Protein AF-A0A3B8W2D4-F1 (afdb_monomer_lite)

Structure (mmCIF, N/CA/C/O backbone):
data_AF-A0A3B8W2D4-F1
#
_entry.id   AF-A0A3B8W2D4-F1
#
loop_
_atom_site.group_PDB
_atom_site.id
_atom_site.type_symbol
_atom_site.label_atom_id
_atom_site.label_alt_id
_atom_site.label_comp_id
_atom_site.label_asym_id
_atom_site.label_entity_id
_atom_site.label_seq_id
_atom_site.pdbx_PDB_ins_code
_atom_site.Cartn_x
_atom_site.Cartn_y
_atom_site.Cartn_z
_atom_site.occupancy
_atom_site.B_iso_or_equiv
_atom_site.auth_seq_id
_atom_site.auth_comp_id
_atom_site.auth_asym_id
_atom_site.auth_atom_id
_atom_site.pdbx_PDB_model_num
ATOM 1 N N . MET A 1 1 ? 14.943 -8.484 -33.345 1.00 40.84 1 MET A N 1
ATOM 2 C CA . MET A 1 1 ? 15.150 -9.109 -32.023 1.00 40.84 1 MET A CA 1
ATOM 3 C C . MET A 1 1 ? 13.929 -8.776 -31.193 1.00 40.84 1 MET A C 1
ATOM 5 O O . MET A 1 1 ? 13.685 -7.598 -30.971 1.00 40.84 1 MET A O 1
ATOM 9 N N . ALA A 1 2 ? 13.102 -9.766 -30.858 1.00 41.78 2 ALA A N 1
ATOM 10 C CA . ALA A 1 2 ? 11.971 -9.540 -29.967 1.00 41.78 2 ALA A CA 1
ATOM 11 C C . ALA A 1 2 ? 12.540 -9.199 -28.586 1.00 41.78 2 ALA A C 1
ATOM 13 O O . ALA A 1 2 ? 13.251 -10.006 -27.992 1.00 41.78 2 ALA A O 1
ATOM 14 N N . SER A 1 3 ? 12.305 -7.969 -28.135 1.00 45.25 3 SER A N 1
ATOM 15 C CA . SER A 1 3 ? 12.531 -7.572 -26.749 1.00 45.25 3 SER A CA 1
ATOM 16 C C . SER A 1 3 ? 11.783 -8.565 -25.868 1.00 45.25 3 SER A C 1
ATOM 18 O O . SER A 1 3 ? 10.585 -8.760 -26.072 1.00 45.25 3 SER A O 1
ATOM 20 N N . ASN A 1 4 ? 12.478 -9.218 -24.938 1.00 45.41 4 ASN A N 1
ATOM 21 C CA . ASN A 1 4 ? 11.847 -10.044 -23.918 1.00 45.41 4 ASN A CA 1
ATOM 22 C C . ASN A 1 4 ? 10.868 -9.155 -23.139 1.00 45.41 4 ASN A C 1
ATOM 24 O O . ASN A 1 4 ? 11.270 -8.428 -22.233 1.00 45.41 4 ASN A O 1
ATOM 28 N N . ASN A 1 5 ? 9.592 -9.184 -23.533 1.00 48.47 5 ASN A N 1
ATOM 29 C CA . ASN A 1 5 ? 8.474 -8.677 -22.753 1.00 48.47 5 ASN A CA 1
ATOM 30 C C . ASN A 1 5 ? 8.486 -9.457 -21.438 1.00 48.47 5 ASN A C 1
ATOM 32 O O . ASN A 1 5 ? 7.896 -10.533 -21.350 1.00 48.47 5 ASN A O 1
ATOM 36 N N . LEU A 1 6 ? 9.173 -8.943 -20.419 1.00 51.41 6 LEU A N 1
ATOM 37 C CA . LEU A 1 6 ? 8.944 -9.342 -19.037 1.00 51.41 6 LEU A CA 1
ATOM 38 C C . LEU A 1 6 ? 7.540 -8.852 -18.654 1.00 51.41 6 LEU A C 1
ATOM 40 O O . LEU A 1 6 ? 7.363 -7.786 -18.080 1.00 51.41 6 LEU A O 1
ATOM 44 N N . THR A 1 7 ? 6.554 -9.624 -19.116 1.00 52.47 7 THR A N 1
ATOM 45 C CA . THR A 1 7 ? 5.412 -10.148 -18.367 1.00 52.47 7 THR A CA 1
ATOM 46 C C . THR A 1 7 ? 4.759 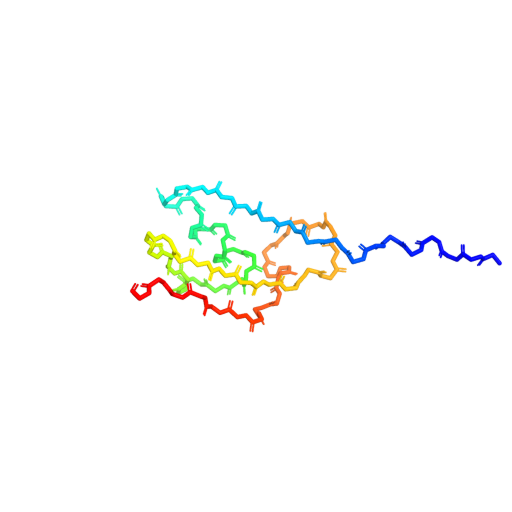-9.178 -17.388 1.00 52.47 7 THR A C 1
ATOM 48 O O . THR A 1 7 ? 5.272 -8.951 -16.293 1.00 52.47 7 THR A O 1
ATOM 51 N N . THR A 1 8 ? 3.556 -8.713 -17.730 1.00 66.19 8 THR A 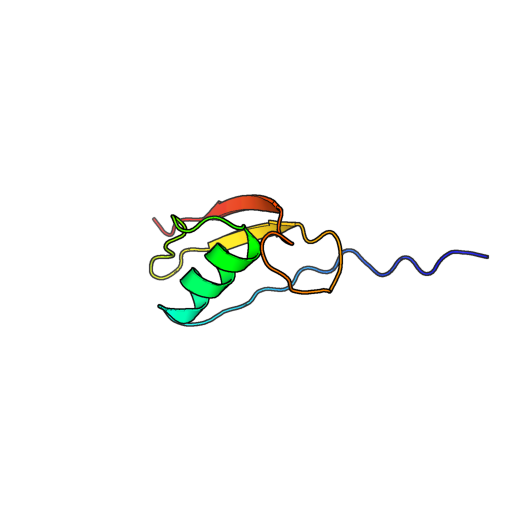N 1
ATOM 52 C CA . THR A 1 8 ? 2.545 -8.330 -16.738 1.00 66.19 8 THR A CA 1
ATOM 53 C C . THR A 1 8 ? 2.392 -9.488 -15.754 1.00 66.19 8 THR A C 1
ATOM 55 O O . THR A 1 8 ? 1.829 -10.528 -16.096 1.00 66.19 8 THR A O 1
ATOM 58 N N . ALA A 1 9 ? 2.956 -9.344 -14.564 1.00 77.75 9 ALA A N 1
ATOM 59 C CA . ALA A 1 9 ? 2.834 -10.308 -13.488 1.00 77.75 9 ALA A CA 1
ATOM 60 C C . ALA A 1 9 ? 2.268 -9.577 -12.276 1.00 77.75 9 ALA A C 1
ATOM 62 O O . ALA A 1 9 ? 2.721 -8.490 -11.920 1.00 77.75 9 ALA A O 1
ATOM 63 N N . SER A 1 10 ? 1.243 -10.175 -11.682 1.00 86.81 10 SER A N 1
ATOM 64 C CA . SER A 1 10 ? 0.581 -9.661 -10.490 1.00 86.81 10 SER A CA 1
ATOM 65 C C . SER A 1 10 ? 1.123 -10.398 -9.272 1.00 86.81 10 SER A C 1
ATOM 67 O O . SER A 1 10 ? 1.267 -11.621 -9.294 1.00 86.81 10 SER A O 1
ATOM 69 N N . VAL A 1 11 ? 1.419 -9.654 -8.210 1.00 89.12 11 VAL A N 1
ATOM 70 C CA . VAL A 1 11 ? 1.879 -10.193 -6.926 1.00 89.12 11 VAL A CA 1
ATOM 71 C C . VAL A 1 11 ? 0.904 -9.751 -5.851 1.00 89.12 11 VAL A C 1
ATOM 73 O O . VAL A 1 11 ? 0.548 -8.578 -5.790 1.00 89.12 11 VAL A O 1
ATOM 76 N N . ALA A 1 12 ? 0.500 -10.684 -4.993 1.00 93.12 12 ALA A N 1
ATOM 77 C CA . ALA A 1 12 ? -0.234 -10.381 -3.775 1.00 93.12 12 ALA A CA 1
ATOM 78 C C . ALA A 1 12 ? 0.717 -10.488 -2.578 1.00 93.12 12 ALA A C 1
ATOM 80 O O . ALA A 1 12 ? 1.399 -11.501 -2.410 1.00 93.12 12 ALA A O 1
ATOM 81 N N . ILE A 1 13 ? 0.754 -9.446 -1.749 1.00 93.44 13 ILE A N 1
ATOM 82 C CA . ILE A 1 13 ? 1.489 -9.436 -0.484 1.00 93.44 13 ILE A CA 1
ATOM 83 C C . ILE A 1 13 ? 0.454 -9.497 0.634 1.00 93.44 13 ILE A C 1
ATOM 85 O O . ILE A 1 13 ? -0.358 -8.588 0.779 1.00 93.44 13 ILE A O 1
ATOM 89 N N . VAL A 1 14 ? 0.483 -10.574 1.416 1.00 95.44 14 VAL A N 1
ATOM 90 C CA . VAL A 1 14 ? -0.403 -10.772 2.569 1.00 95.44 14 VAL A CA 1
ATOM 91 C C . VAL A 1 14 ? 0.429 -10.647 3.837 1.00 95.44 14 VAL A C 1
ATOM 93 O O . VAL A 1 14 ? 1.497 -11.248 3.947 1.00 95.44 14 VAL A O 1
ATOM 96 N N . GLY A 1 15 ? -0.046 -9.856 4.793 1.00 95.69 15 GLY A N 1
ATOM 97 C CA . GLY A 1 15 ? 0.678 -9.591 6.029 1.00 95.69 15 GLY A CA 1
ATOM 98 C C . GLY A 1 15 ? -0.221 -9.036 7.125 1.00 95.69 15 GLY A C 1
ATOM 99 O O . GLY A 1 15 ? -1.446 -9.094 7.034 1.00 95.69 15 GLY A O 1
ATOM 100 N N . HIS A 1 16 ? 0.406 -8.492 8.164 1.00 97.38 16 HIS A N 1
ATOM 101 C CA . HIS A 1 16 ? -0.272 -7.943 9.335 1.00 97.38 16 HIS A CA 1
ATOM 102 C C . HIS A 1 16 ? -0.040 -6.436 9.456 1.00 97.38 16 HIS A C 1
ATOM 104 O O . HIS A 1 16 ? 0.989 -5.909 9.021 1.00 97.38 16 HIS A O 1
ATOM 110 N N . ASN A 1 17 ? -0.975 -5.748 10.109 1.00 96.69 17 ASN A N 1
ATOM 111 C CA . ASN A 1 17 ? -0.727 -4.399 10.607 1.00 96.69 17 ASN A CA 1
ATOM 112 C C . ASN A 1 17 ? 0.253 -4.422 11.790 1.00 96.69 17 ASN A C 1
ATOM 114 O O . ASN A 1 17 ? 0.250 -5.386 12.558 1.00 96.69 17 ASN A O 1
ATOM 118 N N . PRO A 1 18 ? 1.082 -3.374 11.955 1.00 96.50 18 PRO A N 1
ATOM 119 C CA . PRO A 1 18 ? 1.099 -2.128 11.170 1.00 96.50 18 PRO A CA 1
ATOM 120 C C . PRO A 1 18 ? 1.881 -2.221 9.846 1.00 96.50 18 PRO A C 1
ATOM 122 O O . PRO A 1 18 ? 1.814 -1.310 9.026 1.00 96.50 18 PRO A O 1
ATOM 125 N N . THR A 1 19 ? 2.620 -3.311 9.615 1.00 97.75 19 THR A N 1
ATOM 126 C CA . THR A 1 19 ? 3.576 -3.430 8.504 1.00 97.75 19 THR A CA 1
ATOM 127 C C . THR A 1 19 ? 2.924 -3.331 7.129 1.00 97.75 19 THR A C 1
ATOM 129 O O . THR A 1 19 ? 3.451 -2.624 6.277 1.00 97.75 19 THR A O 1
ATOM 132 N N . ILE A 1 20 ? 1.794 -4.004 6.894 1.00 97.12 20 ILE A N 1
ATOM 133 C CA . ILE A 1 20 ? 1.169 -4.000 5.564 1.00 97.12 20 ILE A CA 1
ATOM 134 C C . ILE A 1 20 ? 0.631 -2.613 5.183 1.00 97.12 20 ILE A C 1
ATOM 136 O O . ILE A 1 20 ? 0.850 -2.170 4.057 1.00 97.12 20 ILE A O 1
ATOM 140 N N . SER A 1 21 ? 0.036 -1.889 6.139 1.00 97.50 21 SER A N 1
ATOM 141 C CA . SER A 1 21 ? -0.377 -0.492 5.948 1.00 97.50 21 SER A CA 1
ATOM 142 C C . SER A 1 21 ? 0.825 0.412 5.673 1.00 97.50 21 SER A C 1
ATOM 144 O O . SER A 1 21 ? 0.810 1.170 4.711 1.00 97.50 21 SER A O 1
ATOM 146 N N . ALA A 1 22 ? 1.914 0.268 6.439 1.00 97.50 22 ALA A N 1
ATOM 147 C CA . ALA A 1 22 ? 3.129 1.056 6.232 1.00 97.50 22 ALA A CA 1
ATOM 148 C C . ALA A 1 22 ? 3.787 0.798 4.863 1.00 97.50 22 ALA A C 1
ATOM 150 O O . ALA A 1 22 ? 4.254 1.734 4.220 1.00 97.50 22 ALA A O 1
ATOM 151 N N . VAL A 1 23 ? 3.811 -0.455 4.394 1.00 96.25 23 VAL A N 1
ATOM 152 C CA . VAL A 1 23 ? 4.328 -0.801 3.059 1.00 96.25 23 VAL A CA 1
ATOM 153 C C . VAL A 1 23 ? 3.456 -0.190 1.965 1.00 96.25 23 VAL A C 1
ATOM 155 O O . VAL A 1 23 ? 3.994 0.402 1.031 1.00 96.25 23 VAL A O 1
ATOM 158 N N . ALA A 1 24 ? 2.130 -0.295 2.079 1.00 96.31 24 ALA A N 1
ATOM 159 C CA . ALA A 1 24 ? 1.212 0.293 1.108 1.00 96.31 24 ALA A CA 1
ATOM 160 C C . ALA A 1 24 ? 1.333 1.827 1.070 1.00 96.31 24 ALA A C 1
ATOM 162 O O . ALA A 1 24 ? 1.485 2.393 -0.011 1.00 96.31 24 ALA A O 1
ATOM 163 N N . ALA A 1 25 ? 1.366 2.475 2.239 1.00 97.19 25 ALA A N 1
ATOM 164 C CA . ALA A 1 25 ? 1.579 3.914 2.383 1.00 97.19 25 ALA A CA 1
ATOM 165 C C . ALA A 1 25 ? 2.892 4.367 1.733 1.00 97.19 25 ALA A C 1
ATOM 167 O O . ALA A 1 25 ? 2.921 5.318 0.958 1.00 97.19 25 ALA A O 1
ATOM 168 N N . TRP A 1 26 ? 3.984 3.649 2.000 1.00 97.19 26 TRP A N 1
ATOM 169 C CA . TRP A 1 26 ? 5.299 3.965 1.451 1.00 97.19 26 TRP A CA 1
ATOM 170 C C . TRP A 1 26 ? 5.349 3.804 -0.071 1.00 97.19 26 TRP A C 1
ATOM 172 O O . TRP A 1 26 ? 5.881 4.668 -0.764 1.00 97.19 26 TRP A O 1
ATOM 182 N N . LEU A 1 27 ? 4.767 2.730 -0.615 1.00 95.56 27 LEU A N 1
ATOM 183 C CA . LEU A 1 27 ? 4.742 2.496 -2.062 1.00 95.56 27 LEU A CA 1
ATOM 184 C C . LEU A 1 27 ? 3.879 3.508 -2.813 1.00 95.56 27 LEU A C 1
ATOM 186 O O . LEU A 1 27 ? 4.208 3.823 -3.953 1.00 95.56 27 LEU A O 1
ATOM 190 N N . LEU A 1 28 ? 2.817 4.014 -2.189 1.00 95.56 28 LEU A N 1
ATOM 191 C CA . LEU A 1 28 ? 1.939 5.034 -2.765 1.00 95.56 28 LEU A CA 1
ATOM 192 C C . LEU A 1 28 ? 2.393 6.474 -2.483 1.00 95.56 28 LEU A C 1
ATOM 194 O O . LEU A 1 28 ? 1.828 7.392 -3.066 1.00 95.56 28 LEU A O 1
ATOM 198 N N . ASP A 1 29 ? 3.394 6.663 -1.615 1.00 95.62 29 ASP A N 1
ATOM 199 C CA . ASP A 1 29 ? 3.759 7.968 -1.041 1.00 95.62 29 ASP A CA 1
ATOM 200 C C . ASP A 1 29 ? 2.548 8.687 -0.406 1.00 95.62 29 ASP A C 1
ATOM 202 O O . ASP A 1 29 ? 2.374 9.898 -0.518 1.00 95.62 29 ASP A O 1
ATOM 206 N N . ASP A 1 30 ? 1.681 7.909 0.252 1.00 95.69 30 ASP A N 1
ATOM 207 C CA . ASP A 1 30 ? 0.446 8.380 0.877 1.00 95.69 30 ASP A CA 1
ATOM 208 C C . ASP A 1 30 ? 0.372 7.913 2.342 1.00 95.69 30 ASP A C 1
ATOM 210 O O . ASP A 1 30 ? 0.083 6.743 2.614 1.00 95.69 30 ASP A O 1
ATOM 214 N N . PRO A 1 31 ? 0.609 8.807 3.319 1.00 94.88 31 PRO A N 1
ATOM 215 C CA . PRO A 1 31 ? 0.587 8.455 4.735 1.00 94.88 31 PRO A CA 1
ATOM 216 C C . PRO A 1 31 ? -0.822 8.188 5.283 1.00 94.88 31 PRO A C 1
ATOM 218 O O . PRO A 1 31 ? -0.938 7.753 6.426 1.00 94.88 31 PRO A O 1
ATOM 221 N N . SER A 1 32 ? -1.885 8.462 4.517 1.00 93.94 32 SER A N 1
ATOM 222 C CA . SER A 1 32 ? -3.272 8.224 4.938 1.00 93.94 32 SER A CA 1
ATOM 223 C C . SER A 1 32 ? -3.730 6.774 4.754 1.00 93.94 32 SER A C 1
ATOM 225 O O . SER A 1 32 ? -4.818 6.410 5.199 1.00 93.94 32 SER A O 1
ATOM 227 N N . VAL A 1 33 ? -2.905 5.931 4.123 1.00 95.38 33 VAL A N 1
ATOM 228 C CA . VAL A 1 33 ? -3.243 4.531 3.860 1.00 95.38 33 VAL A CA 1
ATOM 229 C C . VAL A 1 33 ? -3.255 3.725 5.158 1.00 95.38 33 VAL A C 1
ATOM 231 O O . VAL A 1 33 ? -2.217 3.417 5.744 1.00 95.38 33 VAL A O 1
ATOM 234 N N . GLU A 1 34 ? -4.454 3.305 5.546 1.00 95.25 34 GLU A N 1
ATOM 235 C CA . GLU A 1 34 ? -4.704 2.366 6.634 1.00 95.25 34 GLU A CA 1
ATOM 236 C C . GLU A 1 34 ? -5.545 1.201 6.098 1.00 95.25 34 GLU A C 1
ATOM 238 O O . GLU A 1 34 ? -6.603 1.393 5.495 1.00 95.25 34 GLU A O 1
ATOM 243 N N . LEU A 1 35 ? -5.050 -0.026 6.256 1.00 95.12 35 LEU A N 1
ATOM 244 C CA . LEU A 1 35 ? -5.739 -1.245 5.835 1.00 95.12 35 LEU A CA 1
ATOM 245 C C . LEU A 1 35 ? -6.414 -1.888 7.042 1.00 95.12 35 LEU A C 1
ATOM 247 O O . LEU A 1 35 ? -5.724 -2.289 7.972 1.00 95.12 35 LEU A O 1
ATOM 251 N N . ASN A 1 36 ? -7.735 -2.058 7.029 1.00 95.25 36 ASN A N 1
ATOM 252 C CA . ASN A 1 36 ? -8.402 -2.902 8.026 1.00 95.25 36 ASN A CA 1
ATOM 253 C C . ASN A 1 36 ? -8.217 -4.393 7.706 1.00 95.25 36 ASN A C 1
ATOM 255 O O . ASN A 1 36 ? -7.675 -4.775 6.666 1.00 95.25 36 ASN A O 1
ATOM 259 N N . VAL A 1 37 ? -8.671 -5.261 8.615 1.00 94.94 37 VAL A N 1
ATOM 260 C CA . VAL A 1 37 ? -8.695 -6.710 8.375 1.00 94.94 37 VAL A CA 1
ATOM 261 C C . VAL A 1 37 ? -9.425 -6.993 7.059 1.00 94.94 37 VAL A C 1
ATOM 263 O O . VAL A 1 37 ? -10.512 -6.474 6.828 1.00 94.94 37 VAL A O 1
ATOM 266 N N . CYS A 1 38 ? -8.803 -7.804 6.201 1.00 93.56 38 CYS A N 1
ATOM 267 C CA . CYS A 1 38 ? -9.302 -8.166 4.870 1.00 93.56 38 CYS A CA 1
ATOM 268 C C . CYS A 1 38 ? -9.433 -7.011 3.856 1.00 93.56 38 CYS A C 1
ATOM 270 O O . CYS A 1 38 ? -9.957 -7.237 2.769 1.00 93.56 38 CYS A O 1
ATOM 272 N N . HIS A 1 39 ? -8.927 -5.811 4.152 1.00 95.38 39 HIS A N 1
ATOM 273 C CA . HIS A 1 39 ? -8.793 -4.760 3.144 1.00 95.38 39 HIS A CA 1
ATOM 274 C C . HIS A 1 39 ? -7.570 -5.009 2.255 1.00 95.38 39 HIS A C 1
ATOM 276 O O . HIS A 1 39 ? -6.576 -5.599 2.689 1.00 95.38 39 HIS A O 1
ATOM 282 N N . ALA A 1 40 ? -7.619 -4.514 1.020 1.00 96.00 40 ALA A N 1
ATOM 283 C CA . ALA A 1 40 ? -6.503 -4.581 0.086 1.00 96.00 40 ALA A CA 1
ATOM 284 C C . ALA A 1 40 ? -6.363 -3.291 -0.726 1.00 96.00 40 ALA A C 1
ATOM 286 O O . ALA A 1 40 ? -7.338 -2.606 -1.021 1.00 96.00 40 ALA A O 1
ATOM 287 N N . VAL A 1 41 ? -5.132 -2.992 -1.133 1.00 96.44 41 VAL A N 1
ATOM 288 C CA . VAL A 1 41 ? -4.813 -1.941 -2.102 1.00 96.44 41 VAL A CA 1
ATOM 289 C C . VAL A 1 41 ? -4.275 -2.612 -3.354 1.00 96.44 41 VAL A C 1
ATOM 291 O O . VAL A 1 41 ? -3.332 -3.403 -3.290 1.00 96.44 41 VAL A O 1
ATOM 294 N N . VAL A 1 42 ? -4.855 -2.267 -4.497 1.00 96.06 42 VAL A N 1
ATOM 295 C CA . VAL A 1 42 ? -4.359 -2.659 -5.812 1.00 96.06 42 VAL A CA 1
ATOM 296 C C . VAL A 1 42 ? -3.582 -1.484 -6.383 1.00 96.06 42 VAL A C 1
ATOM 298 O O . VAL A 1 42 ? -4.089 -0.363 -6.459 1.00 96.06 42 VAL A O 1
ATOM 301 N N . MET A 1 43 ? -2.344 -1.736 -6.793 1.00 94.38 43 MET A N 1
ATOM 302 C CA . MET A 1 43 ? -1.480 -0.724 -7.388 1.00 94.38 43 MET A CA 1
ATOM 303 C C . MET A 1 43 ? -0.752 -1.270 -8.612 1.00 94.38 43 MET A C 1
ATOM 305 O O . MET A 1 43 ? -0.409 -2.450 -8.681 1.00 94.38 43 MET A O 1
ATOM 309 N N . GLU A 1 44 ? -0.496 -0.390 -9.570 1.00 92.75 44 GLU A N 1
ATOM 310 C CA . GLU A 1 44 ? 0.379 -0.666 -10.702 1.00 92.75 44 GLU A CA 1
ATOM 311 C C . GLU A 1 44 ? 1.815 -0.273 -10.369 1.00 92.75 44 GLU A C 1
ATOM 313 O O . GLU A 1 44 ? 2.074 0.824 -9.872 1.00 92.75 44 GLU A O 1
ATOM 318 N N . MET A 1 45 ? 2.753 -1.155 -10.711 1.00 89.06 45 MET A N 1
ATOM 319 C CA . MET A 1 45 ? 4.186 -0.920 -10.562 1.00 89.06 45 MET A CA 1
ATOM 320 C C . MET A 1 45 ? 4.809 -0.725 -11.943 1.00 89.06 45 MET A C 1
ATOM 322 O O . MET A 1 45 ? 4.708 -1.592 -12.808 1.00 89.06 45 MET A O 1
ATOM 326 N N . SER A 1 46 ? 5.494 0.402 -12.153 1.00 77.75 46 SER A N 1
ATOM 327 C CA . SER A 1 46 ? 6.182 0.674 -13.428 1.00 77.75 46 SER A CA 1
ATOM 328 C C . SER A 1 46 ? 7.444 -0.180 -13.627 1.00 77.75 46 SER A C 1
ATOM 330 O O . SER A 1 46 ? 7.887 -0.385 -14.758 1.00 77.75 46 SER A O 1
ATOM 332 N N . LYS A 1 47 ? 8.041 -0.667 -12.528 1.00 77.50 47 LYS A N 1
ATOM 333 C CA . LYS A 1 47 ? 9.246 -1.510 -12.483 1.00 77.50 47 LYS A CA 1
ATOM 334 C C . LYS A 1 47 ? 9.194 -2.431 -11.261 1.00 77.50 47 LYS A C 1
ATOM 336 O O . LYS A 1 47 ? 8.575 -2.095 -10.259 1.00 77.50 47 LYS A O 1
ATOM 341 N N . TRP A 1 48 ? 9.949 -3.527 -11.297 1.00 76.50 48 TRP A N 1
ATOM 342 C CA . TRP A 1 48 ? 10.159 -4.446 -10.163 1.00 76.50 48 TRP A CA 1
ATOM 343 C C . TRP A 1 48 ? 11.118 -3.901 -9.086 1.00 76.50 48 TRP A C 1
ATOM 345 O O . TRP A 1 48 ? 1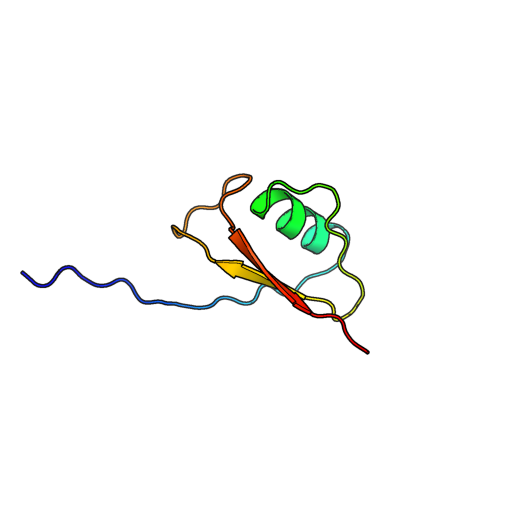1.814 -4.659 -8.415 1.00 76.50 48 TRP A O 1
ATOM 355 N N . HIS A 1 49 ? 11.195 -2.580 -8.935 1.00 81.62 49 HIS A N 1
ATOM 356 C CA . HIS A 1 49 ? 12.021 -1.927 -7.925 1.00 81.62 49 HIS A CA 1
ATOM 357 C C . HIS A 1 49 ? 11.125 -1.246 -6.896 1.00 81.62 49 HIS A C 1
ATOM 359 O O . HIS A 1 49 ? 10.185 -0.543 -7.258 1.00 81.62 49 HIS A O 1
ATOM 365 N N . PHE A 1 50 ? 11.449 -1.441 -5.622 1.00 85.31 50 PHE A N 1
ATOM 366 C CA . PHE A 1 50 ? 10.696 -0.899 -4.499 1.00 85.31 50 PHE A CA 1
ATOM 367 C C . PHE A 1 50 ? 11.407 0.352 -3.976 1.00 85.31 50 PHE A C 1
ATOM 369 O O . PHE A 1 50 ? 12.521 0.274 -3.460 1.00 85.31 50 PHE A O 1
ATOM 376 N N . TYR A 1 51 ? 10.771 1.504 -4.144 1.00 90.38 51 TYR A N 1
ATOM 377 C CA . TYR A 1 51 ? 11.167 2.803 -3.598 1.00 90.38 51 TYR A CA 1
ATOM 378 C C . TYR A 1 51 ? 9.887 3.579 -3.232 1.00 90.38 51 TYR A C 1
ATOM 380 O O . TYR A 1 51 ? 8.807 3.186 -3.692 1.00 90.38 51 TYR A O 1
ATOM 388 N N . PRO A 1 52 ? 9.964 4.637 -2.403 1.00 93.38 52 PRO A N 1
ATOM 389 C CA . PRO A 1 52 ? 8.769 5.376 -2.014 1.00 93.38 52 PRO A CA 1
ATOM 390 C C . PRO A 1 52 ? 8.074 5.969 -3.249 1.00 93.38 52 PRO A C 1
ATOM 392 O O . PRO A 1 52 ? 8.755 6.480 -4.142 1.00 93.38 52 PRO A O 1
ATOM 395 N N . GLY A 1 53 ? 6.746 5.868 -3.332 1.00 93.44 53 GLY A N 1
ATOM 396 C CA . GLY A 1 53 ? 5.964 6.373 -4.472 1.00 93.44 53 GLY A CA 1
ATOM 397 C C . GLY A 1 53 ? 6.138 5.594 -5.785 1.00 93.44 53 GLY A C 1
ATOM 398 O O . GLY A 1 53 ? 5.788 6.091 -6.856 1.00 93.44 53 GLY A O 1
ATOM 399 N N . ALA A 1 54 ? 6.717 4.388 -5.748 1.00 93.38 54 ALA A N 1
ATOM 400 C CA . ALA A 1 54 ? 6.881 3.548 -6.939 1.00 93.38 54 ALA A CA 1
ATOM 401 C C .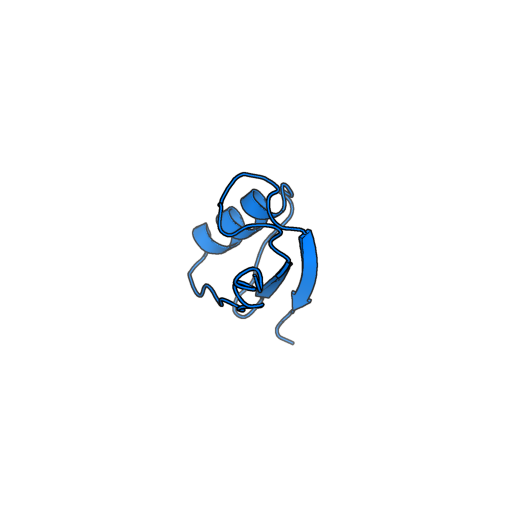 ALA A 1 54 ? 5.557 2.972 -7.480 1.00 93.38 54 ALA A C 1
ATOM 403 O O . ALA A 1 54 ? 5.505 2.562 -8.646 1.00 93.38 54 ALA A O 1
ATOM 404 N N . GLY A 1 55 ? 4.523 2.908 -6.637 1.00 93.69 55 GLY A N 1
ATOM 405 C CA . GLY A 1 55 ? 3.206 2.380 -6.957 1.00 93.69 55 GLY A CA 1
ATOM 406 C C . GLY A 1 55 ? 2.218 3.478 -7.334 1.00 93.69 55 GLY A C 1
ATOM 407 O O . GLY A 1 55 ? 2.178 4.544 -6.728 1.00 93.69 55 GLY A O 1
ATOM 408 N N . ARG A 1 56 ? 1.371 3.196 -8.323 1.00 94.38 56 ARG A N 1
ATOM 409 C CA . ARG A 1 56 ? 0.209 4.024 -8.660 1.00 94.38 56 ARG A CA 1
ATOM 410 C C . ARG A 1 56 ? -1.053 3.321 -8.181 1.00 94.38 56 ARG A C 1
ATOM 412 O O . ARG A 1 56 ? -1.321 2.210 -8.632 1.00 94.38 56 ARG A O 1
ATOM 419 N N . LEU A 1 57 ? -1.835 3.966 -7.315 1.00 95.62 57 LEU A N 1
ATOM 420 C CA . LEU A 1 57 ? -3.115 3.421 -6.855 1.00 95.62 57 LEU A CA 1
ATOM 421 C C . LEU A 1 57 ? -4.034 3.135 -8.053 1.00 95.62 57 LEU A C 1
ATOM 423 O O . LEU A 1 57 ? -4.203 3.974 -8.944 1.00 95.62 57 LEU A O 1
ATOM 427 N N . VAL A 1 58 ? -4.614 1.939 -8.056 1.00 95.94 58 VAL A N 1
ATOM 428 C CA . VAL A 1 58 ? -5.643 1.510 -9.009 1.00 95.94 58 VAL A CA 1
ATOM 429 C C . VAL A 1 58 ? -6.980 1.405 -8.295 1.00 95.94 58 VAL A C 1
ATOM 431 O O . VAL A 1 58 ? -7.965 1.961 -8.769 1.00 95.94 58 VAL A O 1
ATOM 434 N N . GLU A 1 59 ? -7.004 0.718 -7.154 1.00 95.88 59 GLU A N 1
ATOM 435 C CA . GLU A 1 59 ? -8.238 0.418 -6.434 1.00 95.88 59 GLU A CA 1
ATOM 436 C C . GLU A 1 59 ? -7.969 0.185 -4.944 1.00 95.88 59 GLU A C 1
ATOM 438 O O . GLU A 1 59 ? -6.908 -0.313 -4.557 1.00 95.88 59 GLU A O 1
ATOM 443 N N . TYR A 1 60 ? -8.954 0.525 -4.116 1.00 95.19 60 TYR A N 1
ATOM 444 C CA . TYR A 1 60 ? -9.008 0.156 -2.707 1.00 95.19 60 TYR A CA 1
ATOM 445 C C . TYR A 1 60 ? -10.189 -0.795 -2.501 1.00 95.19 60 TYR A C 1
ATOM 447 O O . TYR A 1 60 ? -11.320 -0.460 -2.848 1.00 95.19 60 TYR A O 1
ATOM 455 N N . ILE A 1 61 ? -9.926 -1.968 -1.932 1.00 95.81 61 ILE A N 1
ATOM 456 C CA . ILE A 1 61 ? -10.919 -3.013 -1.685 1.00 95.81 61 ILE A CA 1
ATOM 457 C C . ILE A 1 61 ? -11.189 -3.067 -0.181 1.00 95.81 61 ILE A C 1
ATOM 459 O O . ILE A 1 61 ? -10.273 -3.312 0.607 1.00 95.81 61 ILE A O 1
ATOM 463 N N . SER A 1 62 ? -12.447 -2.867 0.211 1.00 92.25 62 SER A N 1
ATOM 464 C CA . SER A 1 62 ? -12.931 -3.084 1.576 1.00 92.25 62 SER A CA 1
ATOM 465 C C . SER A 1 62 ? -13.656 -4.422 1.693 1.00 92.25 62 SER A C 1
ATOM 467 O O . SER A 1 62 ? -14.337 -4.845 0.759 1.00 92.25 62 SER A O 1
ATOM 469 N N . ALA A 1 63 ? -13.539 -5.069 2.850 1.00 76.75 63 ALA A N 1
ATOM 470 C CA . ALA A 1 63 ? -14.388 -6.202 3.191 1.00 76.75 63 ALA A CA 1
ATOM 471 C C . ALA A 1 63 ? -15.674 -5.646 3.815 1.00 76.75 63 ALA A C 1
ATOM 473 O O . ALA A 1 63 ? -15.614 -5.032 4.880 1.00 76.75 63 ALA A O 1
ATOM 474 N N . GLU A 1 64 ? -16.798 -5.789 3.114 1.00 67.06 64 GLU A N 1
ATOM 47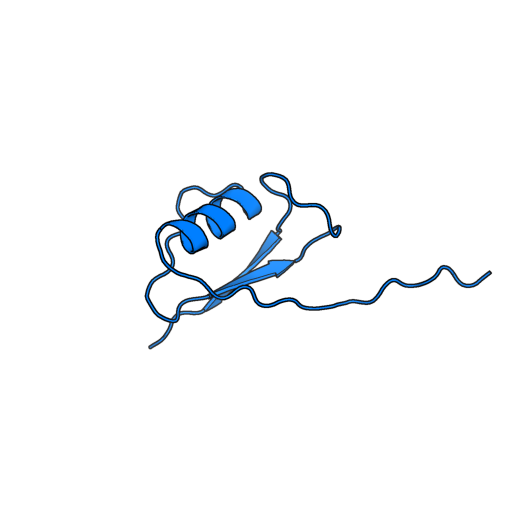5 C CA . GLU A 1 64 ? -18.134 -5.555 3.683 1.00 67.06 64 GLU A CA 1
ATOM 476 C C . GLU A 1 64 ? -18.518 -6.655 4.683 1.00 67.06 64 GLU A C 1
ATOM 478 O O . GLU A 1 64 ? -18.155 -7.835 4.445 1.00 67.06 64 GLU A O 1
#

Foldseek 3Di:
DPDPPPDPDDDDDDDDPPVVQVQVCQCCVHNPRDADVPKDWDWDAPDPDDGGNRTDTDDIDDDD

Radius of gyration: 13.4 Å; chains: 1; bounding box: 33×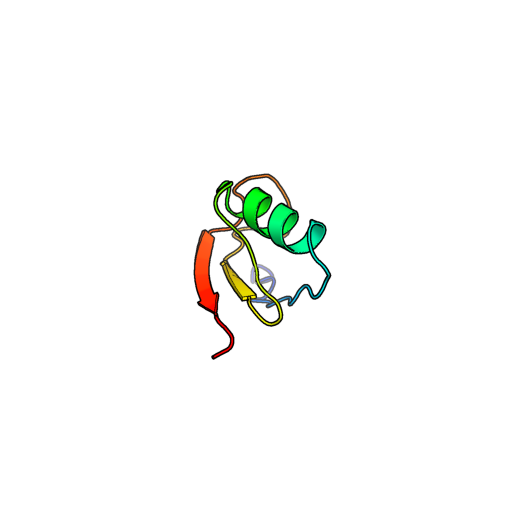19×43 Å

pLDDT: mean 86.93, std 15.87, range [40.84, 97.75]

Secondary structure (DSSP, 8-state):
----------------TTHHHHHHHHHHT-TT--PPTT-EEEEEESSS---TT-EEEEEEE---

Sequence (64 aa):
MASNNLTTASVAIVGHNPTISAVAAWLLDDPSVELNVCHAVVMEMSKWHFYPGAGRLVEYISAE